Protein AF-J0KHL4-F1 (afdb_monomer)

Structure (mmCIF, N/CA/C/O backbone):
data_AF-J0KHL4-F1
#
_entry.id   AF-J0KHL4-F1
#
loop_
_atom_site.group_PDB
_atom_site.id
_atom_site.type_symbol
_atom_site.label_atom_id
_atom_site.label_alt_id
_atom_site.label_comp_id
_atom_site.label_asym_id
_atom_site.label_entity_id
_atom_site.label_seq_id
_atom_site.pdbx_PDB_ins_code
_atom_site.Cartn_x
_atom_site.Cartn_y
_atom_site.Cartn_z
_atom_site.occupancy
_atom_site.B_iso_or_equiv
_atom_site.auth_seq_id
_atom_site.auth_comp_id
_atom_site.auth_asym_id
_atom_site.auth_atom_id
_atom_site.pdbx_PDB_model_num
ATOM 1 N N . MET A 1 1 ? -21.001 17.845 -19.769 1.00 37.31 1 MET A N 1
ATOM 2 C CA . MET A 1 1 ? -20.975 16.585 -19.004 1.00 37.31 1 MET A CA 1
ATOM 3 C C . MET A 1 1 ? -19.943 16.790 -17.923 1.00 37.31 1 MET A C 1
ATOM 5 O O . MET A 1 1 ? -18.758 16.617 -18.182 1.00 37.31 1 MET A O 1
ATOM 9 N N . ASP A 1 2 ? -20.399 17.293 -16.780 1.00 36.81 2 ASP A N 1
ATOM 10 C CA . ASP A 1 2 ? -19.575 17.460 -15.590 1.00 36.81 2 ASP A CA 1
ATOM 11 C C . ASP A 1 2 ? -19.135 16.073 -15.139 1.00 36.81 2 ASP A C 1
ATOM 13 O O . ASP A 1 2 ? -19.943 15.243 -14.730 1.00 36.81 2 ASP A O 1
ATOM 17 N N . SER A 1 3 ? -17.853 15.782 -15.333 1.00 38.84 3 SER A N 1
ATOM 18 C CA . SER A 1 3 ? -17.235 14.614 -14.727 1.00 38.84 3 SER A CA 1
ATOM 19 C C . SER A 1 3 ? -16.960 15.014 -13.290 1.00 38.84 3 SER A C 1
ATOM 21 O O . SER A 1 3 ? -15.878 15.524 -13.005 1.00 38.84 3 SER A O 1
ATOM 23 N N . GLU A 1 4 ? -17.958 14.872 -12.417 1.00 40.78 4 GLU A N 1
ATOM 24 C CA . GLU A 1 4 ? -17.749 14.902 -10.973 1.00 40.78 4 GLU A CA 1
ATOM 25 C C . GLU A 1 4 ? -16.687 13.843 -10.673 1.00 40.78 4 GLU A C 1
ATOM 27 O O . GLU A 1 4 ? -16.954 12.641 -10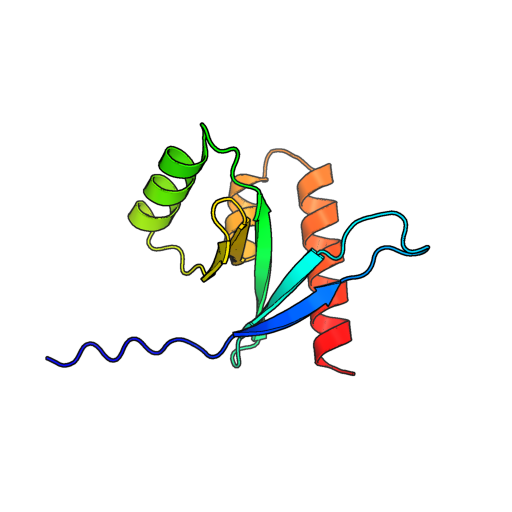.633 1.00 40.78 4 GLU A O 1
ATOM 32 N N . HIS A 1 5 ? -15.437 14.290 -10.570 1.00 40.62 5 HIS A N 1
ATOM 33 C CA . HIS A 1 5 ? -14.384 13.513 -9.956 1.00 40.62 5 HIS A CA 1
ATOM 34 C C . HIS A 1 5 ? -14.832 13.450 -8.506 1.00 40.62 5 HIS A C 1
ATOM 36 O O . HIS A 1 5 ? -14.625 14.393 -7.748 1.00 40.62 5 HIS A O 1
ATOM 42 N N . SER A 1 6 ? -15.571 12.397 -8.159 1.00 42.59 6 SER A N 1
ATOM 43 C CA . SER A 1 6 ? -15.766 12.016 -6.772 1.00 42.59 6 SER A CA 1
ATOM 44 C C . SER A 1 6 ? -14.372 11.652 -6.279 1.00 42.59 6 SER A C 1
ATOM 46 O O . SER A 1 6 ? -13.938 10.507 -6.375 1.00 42.59 6 SER A O 1
ATOM 48 N N . GLU A 1 7 ? -13.614 12.675 -5.889 1.00 56.47 7 GLU A N 1
ATOM 49 C CA . GLU A 1 7 ? -12.430 12.535 -5.066 1.00 56.47 7 GLU A CA 1
ATOM 50 C C . GLU A 1 7 ? -12.966 11.921 -3.782 1.00 56.47 7 GLU A C 1
ATOM 52 O O . GLU A 1 7 ? -13.578 12.583 -2.951 1.00 56.47 7 GLU A O 1
ATOM 57 N N . GLU A 1 8 ? -12.918 10.595 -3.722 1.00 61.75 8 GLU A N 1
ATOM 58 C CA . GLU A 1 8 ? -13.310 9.860 -2.537 1.00 61.75 8 GLU A CA 1
ATOM 59 C C . GLU A 1 8 ? -12.415 10.382 -1.409 1.00 61.75 8 GLU A C 1
ATOM 61 O O . GLU A 1 8 ? -11.192 10.230 -1.481 1.00 61.75 8 GLU A O 1
ATOM 66 N N . ASP A 1 9 ? -13.008 11.059 -0.421 1.00 77.56 9 ASP A N 1
ATOM 67 C CA . ASP A 1 9 ? -12.257 11.667 0.674 1.00 77.56 9 ASP A CA 1
ATOM 68 C C . ASP A 1 9 ? -11.412 10.587 1.355 1.00 77.56 9 ASP A C 1
ATOM 70 O O . ASP A 1 9 ? -11.922 9.649 1.983 1.00 77.56 9 ASP A O 1
ATOM 74 N N . LEU A 1 10 ? -10.095 10.697 1.181 1.00 86.19 10 LEU A N 1
ATOM 75 C CA . LEU A 1 10 ? -9.138 9.765 1.745 1.00 86.19 10 LEU A CA 1
ATOM 76 C C . LEU A 1 10 ? -8.717 10.275 3.119 1.00 86.19 10 LEU A C 1
ATOM 78 O O . LEU A 1 10 ? -8.014 11.279 3.238 1.00 86.19 10 LEU A O 1
ATOM 82 N N . HIS A 1 11 ? -9.109 9.559 4.170 1.00 88.44 11 HIS A N 1
ATOM 83 C CA . HIS A 1 11 ? -8.638 9.859 5.512 1.00 88.44 11 HIS A CA 1
ATOM 84 C C . HIS A 1 11 ? -7.195 9.373 5.666 1.00 88.44 11 HIS A C 1
ATOM 86 O O . HIS A 1 11 ? -6.939 8.166 5.683 1.00 88.44 11 HIS A O 1
ATOM 92 N N . LEU A 1 12 ? -6.251 10.315 5.738 1.00 88.81 12 LEU A N 1
ATOM 93 C CA . LEU A 1 12 ? -4.827 10.023 5.874 1.00 88.81 12 LEU A CA 1
ATOM 94 C C . LEU A 1 12 ? -4.461 9.684 7.319 1.00 88.81 12 LEU A C 1
ATOM 96 O O . LEU A 1 12 ? -4.825 1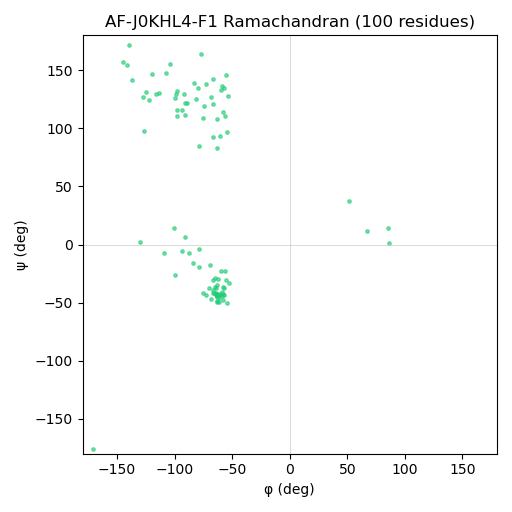0.394 8.253 1.00 88.81 12 LEU A O 1
ATOM 100 N N . ILE A 1 13 ? -3.680 8.619 7.477 1.00 88.75 13 ILE A N 1
ATOM 101 C CA . ILE A 1 13 ? -3.201 8.101 8.756 1.00 88.75 13 ILE A CA 1
ATOM 102 C C . ILE A 1 13 ? -1.676 8.029 8.706 1.00 88.75 13 ILE A C 1
ATOM 104 O O . ILE A 1 13 ? -1.099 7.482 7.763 1.00 88.75 13 ILE A O 1
ATOM 108 N N . GLU A 1 14 ? -1.016 8.546 9.740 1.00 87.56 14 GLU A N 1
ATOM 109 C CA . GLU A 1 14 ? 0.421 8.366 9.937 1.00 87.56 14 GLU A CA 1
ATOM 110 C C . GLU A 1 14 ? 0.692 7.123 10.791 1.00 87.56 14 GLU A C 1
ATOM 112 O O . GLU A 1 14 ? 0.230 6.989 11.923 1.00 87.56 14 GLU A O 1
ATOM 117 N N . LEU A 1 15 ? 1.454 6.190 10.229 1.00 82.38 15 LEU A N 1
ATOM 118 C CA . LEU A 1 15 ? 1.886 4.957 10.866 1.00 82.38 15 LEU A CA 1
ATOM 119 C C . LEU A 1 15 ? 3.300 5.150 11.414 1.00 82.38 15 LEU A C 1
ATOM 121 O O . LEU A 1 15 ? 4.264 5.315 10.660 1.00 82.38 15 LEU A O 1
ATOM 125 N N . GLN A 1 16 ? 3.428 5.079 12.735 1.00 81.88 16 GLN A N 1
ATOM 126 C CA . GLN A 1 16 ? 4.715 5.138 13.420 1.00 81.88 16 GLN A CA 1
ATOM 127 C C . GLN A 1 16 ? 5.270 3.722 13.618 1.00 81.88 16 GLN A C 1
ATOM 129 O O . GLN A 1 16 ? 4.591 2.848 14.164 1.00 81.88 16 GLN A O 1
ATOM 134 N N . ALA A 1 17 ? 6.527 3.489 13.237 1.00 71.50 17 ALA A N 1
ATOM 135 C CA . ALA A 1 17 ? 7.200 2.251 13.612 1.00 71.50 17 ALA A CA 1
ATOM 136 C C . ALA A 1 17 ? 7.428 2.204 15.140 1.00 71.50 17 ALA A C 1
ATOM 138 O O . ALA A 1 17 ? 7.776 3.232 15.739 1.00 71.50 17 ALA A O 1
ATOM 139 N N . PRO A 1 18 ? 7.293 1.028 15.782 1.00 67.75 18 PRO A N 1
ATOM 140 C CA . PRO A 1 18 ? 7.610 0.868 17.196 1.00 67.75 18 PRO A CA 1
ATOM 141 C C . PRO A 1 18 ? 9.035 1.345 17.496 1.00 67.75 18 PRO A C 1
ATOM 143 O O . PRO A 1 18 ? 9.989 0.937 16.836 1.00 67.75 18 PRO A O 1
ATOM 146 N N . GLY A 1 19 ? 9.178 2.231 18.482 1.00 72.19 19 GLY A N 1
ATOM 147 C CA . GLY A 1 19 ? 10.472 2.796 18.876 1.00 72.19 19 GLY A CA 1
ATOM 148 C C . GLY A 1 19 ? 10.926 4.030 18.087 1.00 72.19 19 GLY A C 1
ATOM 149 O O . GLY A 1 19 ? 12.000 4.543 18.377 1.00 72.19 19 GLY A O 1
ATOM 150 N N . GLY A 1 20 ? 10.140 4.531 17.123 1.00 67.50 20 GLY A N 1
ATOM 151 C CA . GLY A 1 20 ? 10.369 5.839 16.482 1.00 67.50 20 GLY A CA 1
ATOM 152 C C . GLY A 1 20 ? 11.635 5.954 15.621 1.00 67.50 20 GLY A C 1
ATOM 153 O O . GLY A 1 20 ? 12.012 7.055 15.238 1.00 67.50 20 GLY A O 1
ATOM 154 N N . LEU A 1 21 ? 12.297 4.833 15.319 1.00 65.50 21 LEU A N 1
ATOM 155 C CA . LEU A 1 21 ? 13.557 4.800 14.565 1.00 65.50 21 LEU A CA 1
ATOM 156 C C . LEU A 1 21 ? 13.372 4.957 13.049 1.00 65.50 21 LEU A C 1
ATOM 158 O O . LEU A 1 21 ? 14.331 5.280 12.351 1.00 65.50 21 LEU A O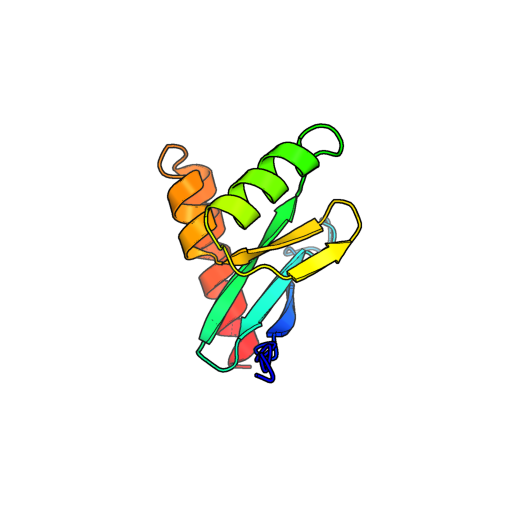 1
ATOM 162 N N . ALA A 1 22 ? 12.165 4.718 12.535 1.00 69.94 22 ALA A N 1
ATOM 163 C CA . ALA A 1 22 ? 11.845 4.886 11.123 1.00 69.94 22 ALA A CA 1
ATOM 164 C C . ALA A 1 22 ? 10.965 6.129 10.911 1.00 69.94 22 ALA A C 1
ATOM 166 O O . ALA A 1 22 ? 10.146 6.438 11.783 1.00 69.94 22 ALA A O 1
ATOM 167 N N . PRO A 1 23 ? 11.096 6.820 9.762 1.00 72.00 23 PRO A N 1
ATOM 168 C CA . PRO A 1 23 ? 10.195 7.906 9.400 1.00 72.00 23 PRO A CA 1
ATOM 169 C C . PRO A 1 23 ? 8.731 7.441 9.410 1.00 72.00 23 PRO A C 1
ATOM 171 O O . PRO A 1 23 ? 8.468 6.291 9.035 1.00 72.00 23 PRO A O 1
ATOM 174 N N . PRO A 1 24 ? 7.782 8.312 9.793 1.00 76.19 24 PRO A N 1
ATOM 175 C CA . PRO A 1 24 ? 6.367 7.983 9.732 1.00 76.19 24 PRO A CA 1
ATOM 176 C C . PRO A 1 24 ? 5.961 7.637 8.295 1.00 76.19 24 PRO A C 1
ATOM 178 O O . PRO A 1 24 ? 6.368 8.282 7.322 1.00 76.19 24 PRO A O 1
ATOM 181 N N . LEU A 1 25 ? 5.171 6.577 8.164 1.00 82.62 25 LEU A N 1
ATOM 182 C CA . LEU A 1 25 ? 4.622 6.117 6.895 1.00 82.62 25 LEU A CA 1
ATOM 183 C C . LEU A 1 25 ? 3.184 6.603 6.778 1.00 82.62 25 LEU A C 1
ATOM 185 O O . LEU A 1 25 ? 2.366 6.324 7.642 1.00 82.62 25 LEU A O 1
ATOM 189 N N . GLN A 1 26 ? 2.862 7.295 5.694 1.00 88.69 26 GLN A N 1
ATOM 190 C CA . GLN A 1 26 ? 1.490 7.707 5.422 1.00 88.69 26 GLN A CA 1
ATOM 191 C C . GLN A 1 26 ? 0.718 6.563 4.757 1.00 88.69 26 GLN A C 1
ATOM 193 O O . GLN A 1 26 ? 1.242 5.860 3.891 1.00 88.69 26 GLN A O 1
ATOM 198 N N . ALA A 1 27 ? -0.527 6.381 5.167 1.00 91.38 27 ALA A N 1
ATOM 199 C CA . ALA A 1 27 ? -1.502 5.485 4.562 1.00 91.38 27 ALA A CA 1
ATOM 200 C C . ALA A 1 27 ? -2.868 6.181 4.537 1.00 91.38 27 ALA A C 1
ATOM 202 O O . ALA A 1 27 ? -3.024 7.251 5.119 1.00 91.38 27 ALA A O 1
ATOM 203 N N . GLY A 1 28 ? -3.853 5.594 3.864 1.00 90.69 28 GLY A N 1
ATOM 204 C CA . GLY A 1 28 ? -5.189 6.169 3.788 1.00 90.69 28 GLY A CA 1
ATOM 205 C C . GLY A 1 28 ? -6.298 5.132 3.851 1.00 90.69 28 GLY A C 1
ATOM 206 O O . GLY A 1 28 ? -6.101 3.974 3.475 1.00 90.69 28 GLY A O 1
ATOM 207 N N . VAL A 1 29 ? -7.471 5.566 4.305 1.00 91.44 29 VAL A N 1
ATOM 208 C CA . VAL A 1 29 ? -8.721 4.802 4.225 1.00 91.44 29 VAL A CA 1
ATOM 209 C C . VAL A 1 29 ? -9.782 5.672 3.574 1.00 91.44 29 VAL A C 1
ATOM 211 O O . VAL A 1 29 ? -9.986 6.806 4.001 1.00 91.44 29 VAL A O 1
ATOM 214 N N . SER A 1 30 ? -10.431 5.172 2.526 1.00 90.00 30 SER A N 1
ATOM 215 C CA . SER A 1 30 ? -11.560 5.881 1.917 1.00 90.00 30 SER A CA 1
ATOM 216 C C . SER A 1 30 ? -12.826 5.717 2.758 1.00 90.00 30 SER A C 1
ATOM 218 O O . SER A 1 30 ? -12.938 4.790 3.564 1.00 90.00 30 SER A O 1
ATOM 220 N N . ALA A 1 31 ? -13.830 6.562 2.518 1.00 85.94 31 ALA A N 1
ATOM 221 C CA . ALA A 1 31 ? -15.148 6.424 3.144 1.00 85.94 31 ALA A CA 1
ATOM 222 C C . ALA A 1 31 ? -15.793 5.038 2.912 1.00 85.94 31 ALA A C 1
ATOM 224 O O . ALA A 1 31 ? -16.515 4.536 3.772 1.00 85.94 31 ALA A O 1
ATOM 225 N N . SER A 1 32 ? -15.499 4.388 1.781 1.00 84.56 32 SER A N 1
ATOM 226 C CA . SER A 1 32 ? -15.957 3.028 1.460 1.00 84.56 32 SER A CA 1
ATOM 227 C C . SER A 1 32 ? -15.161 1.912 2.158 1.00 84.56 32 SER A C 1
ATOM 229 O O . SER A 1 32 ? -15.515 0.737 2.050 1.00 84.56 32 SER A O 1
ATOM 231 N N . GLY A 1 33 ? -14.105 2.250 2.905 1.00 85.94 33 GLY A N 1
ATOM 232 C CA . GLY A 1 33 ? -13.274 1.303 3.650 1.00 85.94 33 GLY A CA 1
ATOM 233 C C . GLY A 1 33 ? -12.149 0.661 2.831 1.00 85.94 33 GLY A C 1
ATOM 234 O O . GLY A 1 33 ? -11.561 -0.337 3.279 1.00 85.94 33 GLY A O 1
ATOM 235 N N . LEU A 1 34 ? -11.833 1.206 1.651 1.00 90.44 34 LEU A N 1
ATOM 236 C CA . LEU A 1 34 ? -10.663 0.798 0.873 1.00 90.44 34 LEU A CA 1
ATOM 237 C C . LEU A 1 34 ? -9.393 1.311 1.544 1.00 90.44 34 LEU A C 1
ATOM 239 O O . LEU A 1 34 ? -9.336 2.449 2.004 1.00 90.44 34 LEU A O 1
ATOM 243 N N . VAL A 1 35 ? -8.366 0.463 1.589 1.00 93.00 35 VAL A N 1
ATOM 244 C CA . VAL A 1 35 ? -7.071 0.814 2.175 1.00 93.00 35 VAL A CA 1
ATOM 245 C C . VAL A 1 35 ? -6.103 1.197 1.070 1.00 93.00 35 VAL A C 1
ATOM 247 O O . VAL A 1 35 ? -5.900 0.447 0.113 1.00 93.00 35 VAL A O 1
ATOM 250 N N . TYR A 1 36 ? -5.466 2.343 1.257 1.00 93.62 36 TYR A N 1
ATOM 251 C CA . TYR A 1 36 ? -4.428 2.860 0.391 1.00 93.62 36 TYR A CA 1
ATOM 252 C C . TYR A 1 36 ? -3.098 2.877 1.140 1.00 93.62 36 TYR A C 1
ATOM 254 O O . TYR A 1 36 ? -3.008 3.358 2.271 1.00 93.62 36 TYR A O 1
ATOM 262 N N . LEU A 1 37 ? -2.054 2.341 0.514 1.00 92.00 37 LEU A N 1
ATOM 263 C CA . LEU A 1 37 ? -0.726 2.211 1.106 1.00 92.00 37 LEU A CA 1
ATOM 264 C C . LEU A 1 37 ? 0.306 2.980 0.288 1.00 92.00 37 LEU A C 1
ATOM 266 O O . LEU A 1 37 ? 0.224 3.053 -0.939 1.00 92.00 37 LEU A O 1
ATOM 270 N N . ARG A 1 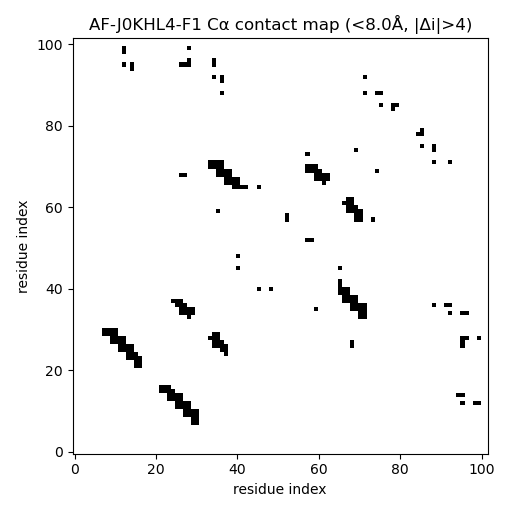38 ? 1.310 3.520 0.979 1.00 88.94 38 ARG A N 1
ATOM 271 C CA . ARG A 1 38 ? 2.422 4.228 0.348 1.00 88.94 38 ARG A CA 1
ATOM 272 C C . ARG A 1 38 ? 3.279 3.286 -0.491 1.00 88.94 38 ARG A C 1
ATOM 274 O O . ARG A 1 38 ? 3.877 2.345 0.022 1.00 88.94 38 ARG A O 1
ATOM 281 N N . GLY A 1 39 ? 3.378 3.607 -1.774 1.00 84.00 39 GLY A N 1
ATOM 282 C CA . GLY A 1 39 ? 4.436 3.166 -2.666 1.00 84.00 39 GLY A CA 1
ATOM 283 C C . GLY A 1 39 ? 5.498 4.255 -2.799 1.00 84.00 39 GLY A C 1
ATOM 284 O O . GLY A 1 39 ? 5.181 5.425 -3.033 1.00 84.00 39 GLY A O 1
ATOM 285 N N . ASP A 1 40 ? 6.763 3.863 -2.665 1.00 79.50 40 ASP A N 1
ATOM 286 C CA . ASP A 1 40 ? 7.891 4.725 -3.000 1.00 79.50 40 ASP A CA 1
ATOM 287 C C . ASP A 1 40 ? 8.258 4.530 -4.470 1.00 79.50 40 ASP A C 1
ATOM 289 O O . ASP A 1 40 ? 8.583 3.430 -4.926 1.00 79.50 40 ASP A O 1
ATOM 293 N N . LEU A 1 41 ? 8.214 5.624 -5.216 1.00 76.88 41 LEU A N 1
ATOM 294 C CA . LEU A 1 41 ? 8.590 5.671 -6.612 1.00 76.88 41 LEU A CA 1
ATOM 295 C C . LEU A 1 41 ? 10.020 6.187 -6.720 1.00 76.88 41 LEU A C 1
ATOM 297 O O . LEU A 1 41 ? 10.291 7.363 -6.488 1.00 76.88 41 LEU A O 1
ATOM 301 N N . HIS A 1 42 ? 10.953 5.318 -7.106 1.00 76.50 42 HIS A N 1
ATOM 302 C CA . HIS A 1 42 ? 12.312 5.763 -7.405 1.00 76.50 42 HIS A CA 1
ATOM 303 C C . HIS A 1 42 ? 12.268 6.848 -8.502 1.00 76.50 42 HIS A C 1
ATOM 305 O O . HIS A 1 42 ? 11.594 6.619 -9.504 1.00 76.50 42 HIS A O 1
ATOM 311 N N . PRO A 1 43 ? 12.994 7.979 -8.405 1.00 71.25 43 PRO A N 1
ATOM 312 C CA . PRO A 1 43 ? 12.895 9.081 -9.373 1.00 71.25 43 PRO A CA 1
ATOM 313 C C . PRO A 1 43 ? 13.073 8.674 -10.845 1.00 71.25 43 PRO A C 1
ATOM 315 O O . PRO A 1 43 ? 12.436 9.236 -11.726 1.00 71.25 43 PRO A O 1
ATOM 318 N N . LEU A 1 44 ? 13.915 7.670 -11.114 1.00 72.25 44 LEU A N 1
ATOM 319 C CA . LEU A 1 44 ? 14.131 7.130 -12.467 1.00 72.25 44 LEU A CA 1
ATOM 320 C C . LEU A 1 44 ? 13.095 6.073 -12.899 1.00 72.25 44 LEU A C 1
ATOM 322 O O . LEU A 1 44 ? 13.003 5.759 -14.079 1.00 72.25 44 LEU A O 1
ATOM 326 N N . GLY A 1 45 ? 12.334 5.504 -11.959 1.00 67.81 45 GLY A N 1
ATOM 327 C CA . GLY A 1 45 ? 11.288 4.500 -12.206 1.00 67.81 45 GLY A CA 1
ATOM 328 C C . GLY A 1 45 ? 9.859 5.019 -11.998 1.00 67.81 45 GLY A C 1
ATOM 329 O O . GLY A 1 45 ? 8.902 4.316 -12.322 1.00 67.81 45 GLY A O 1
ATOM 330 N N . SER A 1 46 ? 9.707 6.242 -11.482 1.00 73.00 46 SER A N 1
ATOM 331 C CA . SER A 1 46 ? 8.425 6.855 -11.133 1.00 73.00 46 SER A CA 1
ATOM 332 C C . SER A 1 46 ? 7.550 7.067 -12.358 1.00 73.00 46 SER A C 1
ATOM 334 O O . SER A 1 46 ? 6.374 6.722 -12.323 1.00 73.00 46 SER A O 1
ATOM 336 N N . ALA A 1 47 ? 8.129 7.523 -13.471 1.00 78.62 47 ALA A N 1
ATOM 337 C CA . ALA A 1 47 ? 7.409 7.690 -14.729 1.00 78.62 47 ALA A CA 1
ATOM 338 C C . ALA A 1 47 ? 6.779 6.370 -15.199 1.00 78.62 47 ALA A C 1
ATOM 340 O O . ALA A 1 47 ? 5.592 6.332 -15.503 1.00 78.62 47 ALA A O 1
ATOM 341 N N . THR A 1 48 ? 7.534 5.268 -15.195 1.00 80.12 48 THR A N 1
ATOM 342 C CA . THR A 1 48 ? 7.031 3.958 -15.637 1.00 80.12 48 THR A CA 1
ATOM 343 C C . THR A 1 48 ? 5.910 3.443 -14.739 1.00 80.12 48 THR A C 1
ATOM 345 O O . THR A 1 48 ? 4.898 2.960 -15.242 1.00 80.12 48 THR A O 1
ATOM 348 N N . ALA A 1 49 ? 6.063 3.563 -13.419 1.00 78.94 49 ALA A N 1
ATOM 349 C CA . ALA A 1 49 ? 5.040 3.136 -12.468 1.00 78.94 49 ALA A CA 1
ATOM 350 C C . ALA A 1 49 ? 3.759 3.980 -12.578 1.00 78.94 49 ALA A C 1
ATOM 352 O O . ALA A 1 49 ? 2.665 3.424 -12.584 1.00 78.94 49 ALA A O 1
ATOM 353 N N . LEU A 1 50 ? 3.887 5.302 -12.741 1.00 83.12 50 LEU A N 1
ATOM 354 C CA . LEU A 1 50 ? 2.751 6.206 -12.939 1.00 83.12 50 LEU A CA 1
ATOM 355 C C . LEU A 1 50 ? 2.051 5.956 -14.277 1.00 83.12 50 LEU A C 1
ATOM 357 O O . LEU A 1 50 ? 0.828 5.911 -14.324 1.00 83.12 50 LEU A O 1
ATOM 361 N N . ILE A 1 51 ? 2.807 5.726 -15.355 1.00 85.88 51 ILE A N 1
ATOM 362 C CA . ILE A 1 51 ? 2.245 5.355 -16.661 1.00 85.88 51 ILE A CA 1
ATOM 363 C C . ILE A 1 51 ? 1.489 4.031 -16.553 1.00 85.88 51 ILE A C 1
ATOM 365 O O . ILE A 1 51 ? 0.392 3.911 -17.096 1.00 85.88 51 ILE A O 1
ATOM 369 N N . LYS A 1 52 ? 2.048 3.040 -15.848 1.00 86.94 52 LYS A N 1
ATOM 370 C CA . LYS A 1 52 ? 1.373 1.760 -15.616 1.00 86.94 52 LYS A CA 1
ATOM 371 C C . LYS A 1 52 ? 0.070 1.958 -14.841 1.00 86.94 52 LYS A C 1
ATOM 373 O O . LYS A 1 52 ? -0.964 1.481 -15.297 1.00 86.94 52 LYS A O 1
ATOM 378 N N . ALA A 1 53 ? 0.113 2.698 -13.734 1.00 86.50 53 ALA A N 1
ATOM 379 C CA . ALA A 1 53 ? -1.060 3.002 -12.920 1.00 86.50 53 ALA A CA 1
ATOM 380 C C . ALA A 1 53 ? -2.141 3.740 -13.725 1.00 86.50 53 ALA A C 1
ATOM 382 O O . ALA A 1 53 ? -3.304 3.352 -13.687 1.00 86.50 53 ALA A O 1
ATOM 383 N N . ALA A 1 54 ? -1.752 4.738 -14.524 1.00 86.56 54 ALA A N 1
ATOM 384 C CA . ALA A 1 54 ? -2.662 5.468 -15.402 1.00 86.56 54 ALA A CA 1
ATOM 385 C C . ALA A 1 54 ? -3.284 4.560 -16.473 1.00 86.56 54 ALA A C 1
ATOM 387 O O . ALA A 1 54 ? -4.490 4.607 -16.700 1.00 86.56 54 ALA A O 1
ATOM 388 N N . ARG A 1 55 ? -2.479 3.696 -17.105 1.00 90.81 55 ARG A N 1
ATOM 389 C CA . ARG A 1 55 ? -2.943 2.730 -18.113 1.00 90.81 55 ARG A CA 1
ATOM 390 C C . ARG A 1 55 ? -3.924 1.711 -17.534 1.00 90.81 55 ARG A C 1
ATOM 392 O O . ARG A 1 55 ? -4.823 1.265 -18.234 1.00 90.81 55 ARG A O 1
ATOM 399 N N . GLU A 1 56 ? -3.725 1.317 -16.284 1.00 90.75 56 GLU A N 1
ATOM 400 C CA . GLU A 1 56 ? -4.570 0.348 -15.580 1.00 90.75 56 GLU A CA 1
ATOM 401 C C . GLU A 1 56 ? -5.719 1.013 -14.813 1.00 90.75 56 GLU A C 1
ATOM 403 O O . GLU A 1 56 ? -6.458 0.328 -14.112 1.00 90.75 56 GLU A O 1
ATOM 408 N N . HIS A 1 57 ? -5.892 2.332 -14.970 1.00 89.81 57 HIS A N 1
ATOM 409 C CA . HIS A 1 57 ? -6.918 3.125 -14.292 1.00 89.81 57 HIS A CA 1
ATOM 410 C C . HIS A 1 57 ? -6.923 2.923 -12.770 1.00 89.81 57 HIS A C 1
ATOM 412 O O . HIS A 1 57 ? -7.974 2.891 -12.133 1.00 89.81 57 HIS A O 1
ATOM 418 N N . VAL A 1 58 ? -5.735 2.776 -12.184 1.00 88.44 58 VAL A N 1
ATOM 419 C CA . VAL A 1 58 ? -5.566 2.585 -10.744 1.00 88.44 58 VAL A CA 1
ATOM 420 C C . VAL A 1 58 ? -5.809 3.925 -10.049 1.00 88.44 58 VAL A C 1
ATOM 422 O O . VAL A 1 58 ? -5.059 4.868 -10.309 1.00 88.44 58 VAL A O 1
ATOM 425 N N . PRO A 1 59 ? -6.808 4.039 -9.158 1.00 84.62 59 PRO A N 1
ATOM 426 C CA . PRO A 1 59 ? -7.005 5.259 -8.386 1.00 84.62 59 PRO A CA 1
ATOM 427 C C . PRO A 1 59 ? -5.847 5.415 -7.397 1.00 84.62 59 PRO A C 1
ATOM 429 O O . PRO A 1 59 ? -5.552 4.489 -6.649 1.00 84.62 59 PRO A O 1
ATOM 432 N N . TYR A 1 60 ? -5.165 6.559 -7.391 1.00 85.31 60 TYR A N 1
ATOM 433 C CA . TYR A 1 60 ? -4.075 6.832 -6.452 1.00 85.31 60 TYR A CA 1
ATOM 434 C C . TYR A 1 60 ? -4.045 8.303 -6.038 1.00 85.31 60 TYR A C 1
ATOM 436 O O . TYR A 1 60 ? -4.504 9.173 -6.775 1.00 85.31 60 TYR A O 1
ATOM 444 N N . ALA A 1 61 ? -3.443 8.582 -4.880 1.00 84.75 61 ALA A N 1
ATOM 445 C CA . ALA A 1 61 ? -3.238 9.940 -4.380 1.00 84.75 61 ALA A CA 1
ATOM 446 C C . ALA A 1 61 ? -1.741 10.266 -4.290 1.00 84.75 61 ALA A C 1
ATOM 448 O O . ALA A 1 61 ? -0.959 9.497 -3.726 1.00 84.75 61 ALA A O 1
ATOM 449 N N . ALA A 1 62 ? -1.324 11.405 -4.843 1.00 83.38 62 ALA A N 1
ATOM 450 C CA . ALA A 1 62 ? 0.056 11.867 -4.733 1.00 83.38 62 ALA A CA 1
ATOM 451 C C . ALA A 1 62 ? 0.282 12.557 -3.378 1.00 83.38 62 ALA A C 1
ATOM 453 O O . ALA A 1 62 ? -0.417 13.509 -3.045 1.00 83.38 62 ALA A O 1
ATOM 454 N N . LEU A 1 63 ? 1.281 12.098 -2.621 1.00 81.38 63 LEU A N 1
ATOM 455 C CA . LEU A 1 63 ? 1.713 12.721 -1.361 1.00 81.38 63 LEU A CA 1
ATOM 456 C C . LEU A 1 63 ? 2.959 13.596 -1.553 1.00 81.38 63 LEU A C 1
ATOM 458 O O . LEU A 1 63 ? 3.195 14.537 -0.802 1.00 81.38 63 LEU A O 1
ATOM 462 N N . GLY A 1 64 ? 3.768 13.290 -2.568 1.00 79.44 64 GLY A N 1
ATOM 463 C CA . GLY A 1 64 ? 4.959 14.050 -2.925 1.00 79.44 64 GLY A CA 1
ATOM 464 C C . GLY A 1 64 ? 5.551 13.595 -4.256 1.00 79.44 64 GLY A C 1
ATOM 465 O O . GLY A 1 64 ? 5.018 12.706 -4.915 1.00 79.44 64 GLY A O 1
ATOM 466 N N . ALA A 1 65 ? 6.696 14.171 -4.639 1.00 74.94 65 ALA A N 1
ATOM 467 C CA . ALA A 1 65 ? 7.338 13.904 -5.934 1.00 74.94 65 ALA A CA 1
ATOM 468 C C . ALA A 1 65 ? 7.715 12.424 -6.162 1.00 74.94 65 ALA A C 1
ATOM 470 O O . ALA A 1 65 ? 7.865 11.991 -7.302 1.00 74.94 65 ALA A O 1
ATOM 471 N N . VAL A 1 66 ? 7.879 11.657 -5.080 1.00 81.19 66 VAL A N 1
ATOM 472 C CA . VAL A 1 66 ? 8.267 10.236 -5.102 1.00 81.19 66 VAL A CA 1
ATOM 473 C C . VAL A 1 66 ? 7.359 9.351 -4.247 1.00 81.19 66 VAL A C 1
ATOM 475 O O . VAL A 1 66 ? 7.604 8.153 -4.144 1.00 81.19 66 VAL A O 1
ATOM 478 N N . ASN A 1 67 ? 6.321 9.907 -3.619 1.00 83.12 67 ASN A N 1
ATOM 479 C CA . ASN A 1 67 ? 5.461 9.166 -2.697 1.00 83.12 67 ASN A CA 1
ATOM 480 C C . ASN A 1 67 ? 4.016 9.229 -3.171 1.00 83.12 67 ASN A C 1
ATOM 482 O O . ASN A 1 67 ? 3.459 10.312 -3.360 1.00 83.12 67 ASN A O 1
ATOM 486 N N . VAL A 1 68 ? 3.419 8.055 -3.346 1.00 87.81 68 VAL A N 1
ATOM 487 C CA . VAL A 1 68 ? 2.059 7.894 -3.858 1.00 87.81 68 VAL A CA 1
ATOM 488 C C . VAL A 1 68 ? 1.339 6.842 -3.025 1.00 87.81 68 VAL A C 1
ATOM 490 O O . VAL A 1 68 ? 1.942 5.844 -2.638 1.00 87.81 68 VAL A O 1
ATOM 493 N N . LEU A 1 69 ? 0.058 7.054 -2.745 1.00 91.31 69 LEU A N 1
ATOM 494 C CA . LEU A 1 69 ? -0.810 6.061 -2.125 1.00 91.31 69 LEU A CA 1
ATOM 495 C C . LEU A 1 69 ? -1.544 5.271 -3.205 1.00 91.31 69 LEU A C 1
ATOM 497 O O . LEU A 1 69 ? -2.364 5.838 -3.922 1.00 91.31 69 LEU A O 1
ATOM 501 N N . PHE A 1 70 ? -1.268 3.972 -3.293 1.00 92.00 70 PHE A N 1
ATOM 502 C CA . PHE A 1 70 ? -1.957 3.049 -4.197 1.00 92.00 70 PHE A CA 1
ATOM 503 C C . PHE A 1 70 ? -2.949 2.172 -3.425 1.00 92.00 70 PHE A C 1
ATOM 505 O O . PHE A 1 70 ? -2.722 1.910 -2.238 1.00 92.00 70 PHE A O 1
ATOM 512 N N . PRO A 1 71 ? -4.004 1.648 -4.074 1.00 93.06 71 PRO A N 1
ATOM 513 C CA . PRO A 1 71 ? -4.902 0.688 -3.452 1.00 93.06 71 PRO A CA 1
ATOM 514 C C . PRO A 1 71 ? -4.107 -0.551 -3.038 1.00 93.06 71 PRO A C 1
ATOM 516 O O . PRO A 1 71 ? -3.323 -1.091 -3.829 1.00 93.06 71 PRO A O 1
ATOM 519 N N . ALA A 1 72 ? -4.307 -1.017 -1.805 1.00 93.81 72 ALA A N 1
ATOM 520 C CA . ALA A 1 72 ? -3.565 -2.150 -1.255 1.00 93.81 72 ALA A CA 1
ATOM 521 C C . ALA A 1 72 ? -3.708 -3.415 -2.121 1.00 93.81 72 ALA A C 1
ATOM 523 O O . ALA A 1 72 ? -2.734 -4.139 -2.328 1.00 93.81 72 ALA A O 1
ATOM 524 N N . ASP A 1 73 ? -4.897 -3.644 -2.683 1.00 93.06 73 ASP A N 1
ATOM 525 C CA . ASP A 1 73 ? -5.180 -4.791 -3.549 1.00 93.06 73 ASP A CA 1
ATOM 526 C C . ASP A 1 73 ? -4.367 -4.762 -4.850 1.00 93.06 73 ASP A C 1
ATOM 528 O O . ASP A 1 73 ? -3.874 -5.803 -5.288 1.00 93.06 73 ASP A O 1
ATOM 532 N N . TRP A 1 74 ? -4.158 -3.577 -5.434 1.00 92.81 74 TRP A N 1
ATOM 533 C CA . TRP A 1 74 ? -3.325 -3.433 -6.628 1.00 92.81 74 TRP A CA 1
ATOM 534 C C . TRP A 1 74 ? -1.852 -3.701 -6.306 1.00 92.81 74 TRP A C 1
ATOM 536 O O . TRP A 1 74 ? -1.216 -4.518 -6.972 1.00 92.81 74 TRP A O 1
ATOM 546 N N . LEU A 1 75 ? -1.327 -3.116 -5.219 1.00 91.44 75 LEU A N 1
ATOM 547 C CA . LEU A 1 75 ? 0.042 -3.396 -4.759 1.00 91.44 75 LEU A CA 1
ATOM 548 C C . LEU A 1 75 ? 0.257 -4.885 -4.466 1.00 91.44 75 LEU A C 1
ATOM 550 O O . LEU A 1 75 ? 1.328 -5.426 -4.744 1.00 91.44 75 LEU A O 1
ATOM 554 N N . ARG A 1 76 ? -0.764 -5.565 -3.933 1.00 93.38 76 ARG A N 1
ATOM 555 C CA . ARG A 1 76 ? -0.736 -7.012 -3.707 1.00 93.38 76 ARG A CA 1
ATOM 556 C C . ARG A 1 76 ? -0.602 -7.778 -5.022 1.00 93.38 76 ARG A C 1
ATOM 558 O O . ARG A 1 76 ? 0.221 -8.686 -5.093 1.00 93.38 76 ARG A O 1
ATOM 565 N N . GLY A 1 77 ? -1.366 -7.392 -6.046 1.00 92.44 77 GLY A N 1
ATOM 566 C CA . GLY A 1 77 ? -1.272 -7.943 -7.402 1.00 92.44 77 GLY A CA 1
ATOM 567 C C . GLY A 1 77 ? 0.131 -7.803 -8.001 1.00 92.44 77 GLY A C 1
ATOM 568 O O . GLY A 1 77 ? 0.687 -8.767 -8.526 1.00 92.44 77 GLY A O 1
ATOM 569 N N . GLU A 1 78 ? 0.748 -6.634 -7.830 1.00 89.94 78 GLU A N 1
ATOM 570 C CA . GLU A 1 78 ? 2.119 -6.369 -8.282 1.00 89.94 78 GLU A CA 1
ATOM 571 C C . GLU A 1 78 ? 3.170 -7.191 -7.527 1.00 89.94 78 GLU A C 1
ATOM 573 O O . GLU A 1 78 ? 4.196 -7.569 -8.090 1.00 89.94 78 GLU A O 1
ATOM 578 N N . CYS A 1 79 ? 2.904 -7.507 -6.259 1.00 92.81 79 CYS A N 1
ATOM 579 C CA . CYS A 1 79 ? 3.831 -8.202 -5.369 1.00 92.81 79 CYS A CA 1
ATOM 580 C C . CYS A 1 79 ? 3.539 -9.702 -5.214 1.00 92.81 79 CYS A C 1
ATOM 582 O O . CYS A 1 79 ? 4.102 -10.326 -4.318 1.00 92.81 79 CYS A O 1
ATOM 584 N N . LEU A 1 80 ? 2.705 -10.318 -6.065 1.00 94.12 80 LEU A N 1
ATOM 585 C CA . LEU A 1 80 ? 2.345 -11.746 -5.947 1.00 94.12 80 LEU A CA 1
ATOM 586 C C . LEU A 1 80 ? 3.552 -12.700 -5.939 1.00 94.12 80 LEU A C 1
ATOM 588 O O . LEU A 1 80 ? 3.457 -13.822 -5.447 1.00 94.12 80 LEU A O 1
ATOM 592 N N . HIS A 1 81 ? 4.683 -12.255 -6.481 1.00 94.56 81 HIS A N 1
ATOM 593 C CA . HIS A 1 81 ? 5.932 -13.003 -6.559 1.00 94.56 81 HIS A CA 1
ATOM 594 C C . HIS A 1 81 ? 6.833 -12.856 -5.315 1.00 94.56 81 HIS A C 1
ATOM 596 O O . HIS A 1 81 ? 7.847 -13.543 -5.226 1.00 94.56 81 HIS A O 1
ATOM 602 N N . ASP A 1 82 ? 6.494 -11.980 -4.364 1.00 95.31 82 ASP A N 1
ATOM 603 C CA . ASP A 1 82 ? 7.322 -11.639 -3.202 1.00 95.31 82 ASP A CA 1
ATOM 604 C C . ASP A 1 82 ? 6.524 -11.820 -1.899 1.00 95.31 82 ASP A C 1
ATOM 606 O O . ASP A 1 82 ? 5.755 -10.957 -1.466 1.00 95.31 82 ASP A O 1
ATOM 610 N N . ALA A 1 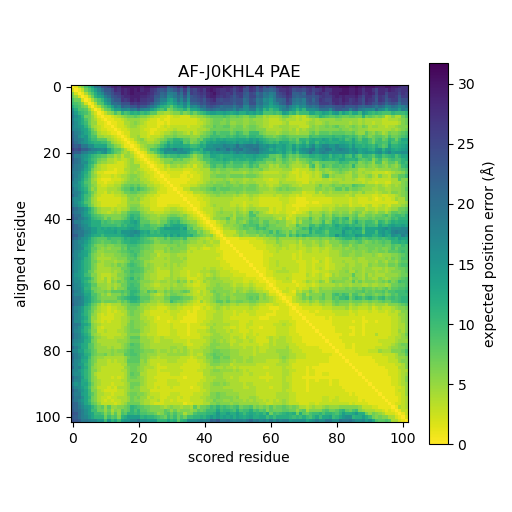83 ? 6.714 -12.974 -1.255 1.00 94.44 83 ALA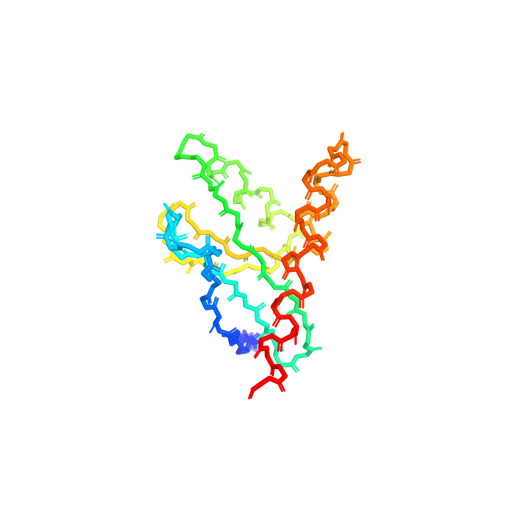 A N 1
ATOM 611 C CA . ALA A 1 83 ? 5.981 -13.352 -0.048 1.00 94.44 83 ALA A CA 1
A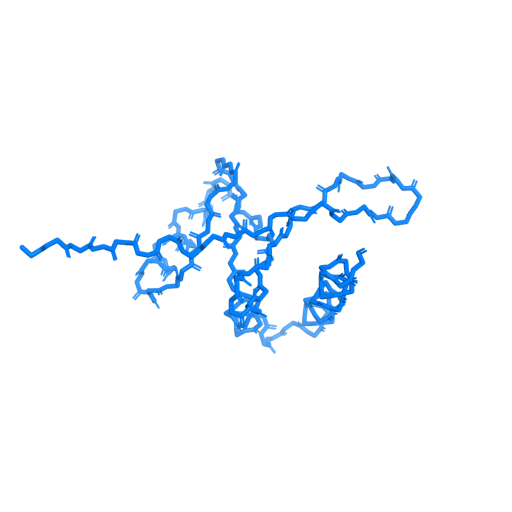TOM 612 C C . ALA A 1 83 ? 6.220 -12.406 1.143 1.00 94.44 83 ALA A C 1
ATOM 614 O O . ALA A 1 83 ? 5.331 -12.241 1.986 1.00 94.44 83 ALA A O 1
ATOM 615 N N . ASP A 1 84 ? 7.392 -11.775 1.225 1.00 93.75 84 ASP A N 1
ATOM 616 C CA . ASP A 1 84 ? 7.704 -10.849 2.310 1.00 93.75 84 ASP A CA 1
ATOM 617 C C . ASP A 1 84 ? 6.975 -9.520 2.107 1.00 93.75 84 ASP A C 1
ATOM 619 O O . ASP A 1 84 ? 6.360 -9.013 3.050 1.00 93.75 84 ASP A O 1
ATOM 623 N N . ARG A 1 85 ? 6.926 -9.003 0.873 1.00 91.31 85 ARG A N 1
ATOM 624 C CA . ARG A 1 85 ? 6.107 -7.821 0.548 1.00 91.31 85 ARG A CA 1
ATOM 625 C C . ARG A 1 85 ? 4.630 -8.058 0.810 1.00 91.31 85 ARG A C 1
ATOM 627 O O . ARG A 1 85 ? 3.983 -7.204 1.412 1.00 91.31 85 ARG A O 1
ATOM 634 N N . LEU A 1 86 ? 4.104 -9.224 0.434 1.00 94.38 86 LEU A N 1
ATOM 635 C CA . LEU A 1 86 ? 2.716 -9.590 0.729 1.00 94.38 86 LEU A CA 1
ATOM 636 C C . LEU A 1 86 ? 2.437 -9.588 2.239 1.00 94.38 86 LEU A C 1
ATOM 638 O O . LEU A 1 86 ? 1.400 -9.083 2.676 1.00 94.38 86 LEU A O 1
ATOM 642 N N . ARG A 1 87 ? 3.376 -10.096 3.051 1.00 94.19 87 ARG A N 1
ATOM 643 C CA . ARG A 1 87 ? 3.263 -10.073 4.518 1.00 94.19 87 ARG A CA 1
ATOM 644 C C . ARG A 1 87 ? 3.242 -8.644 5.063 1.00 94.19 87 ARG A C 1
ATOM 646 O O . ARG A 1 87 ? 2.447 -8.357 5.958 1.00 94.19 87 ARG A O 1
ATOM 653 N N . VAL A 1 88 ? 4.090 -7.761 4.532 1.00 90.75 88 VAL A N 1
ATOM 654 C CA . VAL A 1 88 ? 4.137 -6.342 4.921 1.00 90.75 88 VAL A CA 1
ATOM 655 C C . VAL A 1 88 ? 2.827 -5.640 4.571 1.00 90.75 88 VAL A C 1
ATOM 657 O O . VAL A 1 88 ? 2.231 -5.027 5.454 1.00 90.75 88 VAL A O 1
ATOM 660 N N . ILE A 1 89 ? 2.329 -5.795 3.340 1.00 93.19 89 ILE A N 1
ATOM 661 C CA . ILE A 1 89 ? 1.048 -5.222 2.893 1.00 93.19 89 ILE A CA 1
ATOM 662 C C . ILE A 1 89 ? -0.084 -5.650 3.839 1.00 93.19 89 ILE A C 1
ATOM 664 O O . ILE A 1 89 ? -0.777 -4.803 4.399 1.00 93.19 89 ILE A O 1
ATOM 668 N N . ALA A 1 90 ? -0.196 -6.950 4.129 1.00 93.25 90 ALA A N 1
ATOM 669 C CA . ALA A 1 90 ? -1.229 -7.477 5.024 1.00 93.25 90 ALA A CA 1
ATOM 670 C C . ALA A 1 90 ? -1.093 -6.994 6.483 1.00 93.25 90 ALA A C 1
ATOM 672 O O . ALA A 1 90 ? -2.078 -6.929 7.225 1.00 93.25 90 ALA A O 1
ATOM 673 N N . ALA A 1 91 ? 0.123 -6.699 6.949 1.00 90.50 91 ALA A N 1
ATOM 674 C CA . ALA A 1 91 ? 0.340 -6.103 8.266 1.00 90.50 91 ALA A CA 1
ATOM 675 C C . ALA A 1 91 ? -0.086 -4.629 8.289 1.00 90.50 91 ALA A C 1
ATOM 677 O O . ALA A 1 91 ? -0.777 -4.215 9.220 1.00 90.50 91 ALA A O 1
ATOM 678 N N . MET A 1 92 ? 0.268 -3.869 7.251 1.00 90.31 92 MET A N 1
ATOM 679 C CA . MET A 1 92 ? -0.116 -2.465 7.119 1.00 90.31 92 MET A CA 1
ATOM 680 C C . MET A 1 92 ? -1.632 -2.303 7.026 1.00 90.31 92 MET A C 1
ATOM 682 O O . MET A 1 92 ? -2.185 -1.475 7.737 1.00 90.31 92 MET A O 1
ATOM 686 N N . GLU A 1 93 ? -2.327 -3.133 6.245 1.00 92.81 93 GLU A N 1
ATOM 687 C CA . GLU A 1 93 ? -3.792 -3.086 6.162 1.00 92.81 93 GLU A CA 1
ATOM 688 C C . GLU A 1 93 ? -4.462 -3.285 7.524 1.00 92.81 93 GLU A C 1
ATOM 690 O O . GLU A 1 93 ? -5.400 -2.567 7.866 1.00 92.81 93 GLU A O 1
ATOM 695 N N . ARG A 1 94 ? -3.967 -4.231 8.331 1.00 90.44 94 ARG A N 1
ATOM 696 C CA . ARG A 1 94 ? -4.486 -4.453 9.687 1.00 90.44 94 ARG A CA 1
ATOM 697 C C . ARG A 1 94 ? -4.246 -3.253 10.596 1.00 90.44 94 ARG A C 1
ATOM 699 O O . ARG A 1 94 ? -5.151 -2.882 11.336 1.00 90.44 94 ARG A O 1
ATOM 706 N N . LEU A 1 95 ? -3.058 -2.650 10.533 1.00 88.25 95 LEU A N 1
ATOM 707 C CA . LEU A 1 95 ? -2.729 -1.457 11.317 1.00 88.25 95 LEU A CA 1
ATOM 708 C C . LEU A 1 95 ? -3.620 -0.275 10.935 1.00 88.25 95 LEU A C 1
ATOM 710 O O . LEU A 1 95 ? -4.212 0.344 11.809 1.00 88.25 95 LEU A O 1
ATOM 714 N N . VAL A 1 96 ? -3.753 -0.007 9.638 1.00 89.00 96 VAL A N 1
ATOM 715 C CA . VAL A 1 96 ? -4.555 1.097 9.101 1.00 89.00 96 VAL A CA 1
ATOM 716 C C . VAL A 1 96 ? -6.026 0.942 9.482 1.00 89.00 96 VAL A C 1
ATOM 718 O O . VAL A 1 96 ? -6.635 1.881 9.986 1.00 89.00 96 VAL A O 1
ATOM 721 N N . ARG A 1 97 ? -6.591 -0.261 9.322 1.00 88.31 97 ARG A N 1
ATOM 722 C CA . ARG A 1 97 ? -7.976 -0.544 9.731 1.00 88.31 97 ARG A CA 1
ATOM 723 C C . ARG A 1 97 ? -8.173 -0.438 11.243 1.00 88.31 97 ARG A C 1
ATOM 725 O O . ARG A 1 97 ? -9.219 0.024 11.677 1.00 88.31 97 ARG A O 1
ATOM 732 N N . GLY A 1 98 ? -7.184 -0.854 12.034 1.00 83.25 98 GLY A N 1
ATOM 733 C CA . GLY A 1 98 ? -7.211 -0.700 13.488 1.00 83.25 98 GLY A CA 1
ATOM 734 C C . GLY A 1 98 ? -7.137 0.764 13.929 1.00 83.25 98 GLY A C 1
ATOM 735 O O . GLY A 1 98 ? -7.847 1.148 14.849 1.00 83.25 98 GLY A O 1
ATOM 736 N N . ALA A 1 99 ? -6.326 1.578 13.251 1.00 78.38 99 ALA A N 1
ATOM 737 C CA . ALA A 1 99 ? -6.186 3.005 13.530 1.00 78.38 99 ALA A CA 1
ATOM 738 C C . ALA A 1 99 ? -7.438 3.806 13.144 1.00 78.38 99 ALA A C 1
ATOM 740 O O . ALA A 1 99 ? -7.824 4.700 13.879 1.00 78.38 99 ALA A O 1
ATOM 741 N N . ALA A 1 100 ? -8.101 3.458 12.037 1.00 69.19 100 ALA A N 1
ATOM 742 C CA . ALA A 1 100 ? -9.346 4.108 11.618 1.00 69.19 100 ALA A CA 1
ATOM 743 C C . ALA A 1 100 ? -10.548 3.805 12.538 1.00 69.19 100 ALA A C 1
ATOM 745 O O . ALA A 1 100 ? -11.562 4.493 12.468 1.00 69.19 100 ALA A O 1
ATOM 746 N N . ALA A 1 101 ? -10.465 2.751 13.355 1.00 67.75 101 ALA A N 1
ATOM 747 C CA . ALA A 1 101 ? -11.513 2.358 14.298 1.00 67.75 101 ALA A CA 1
ATOM 748 C C . ALA A 1 101 ? -11.324 2.944 15.713 1.00 67.75 101 ALA A C 1
ATOM 750 O O . ALA A 1 101 ? -12.180 2.708 16.570 1.00 67.75 101 ALA A O 1
ATOM 751 N N . ALA A 1 102 ? -10.205 3.632 15.963 1.00 57.00 102 ALA A N 1
ATOM 752 C CA . ALA A 1 102 ? -9.839 4.240 17.244 1.00 57.00 102 ALA A CA 1
ATOM 753 C C . ALA A 1 102 ? -10.195 5.732 17.272 1.00 57.00 102 ALA A C 1
ATOM 755 O O . ALA A 1 102 ? -10.579 6.203 18.367 1.00 57.00 102 ALA A O 1
#

pLDDT: mean 81.69, std 13.78, range [36.81, 95.31]

Nearest PDB structures (foldseek):
  3fau-assembly2_A  TM=7.869E-01  e=3.717E+00  Homo sapiens
  7zs9-assembly1_5  TM=6.424E-01  e=6.398E+00  Saccharomyces cerevisiae
  1x6o-assembly1_A  TM=3.293E-01  e=6.398E+00  Leishmania braziliensis

Secondary structure (DSSP, 8-state):
---------EEEEEEPPTTS-SPPEEEEEETT--EEEEEE--TTTHHHHHHHHHHTT---EE-SSSEEEEEHHHHHHHTTT-HHHHHH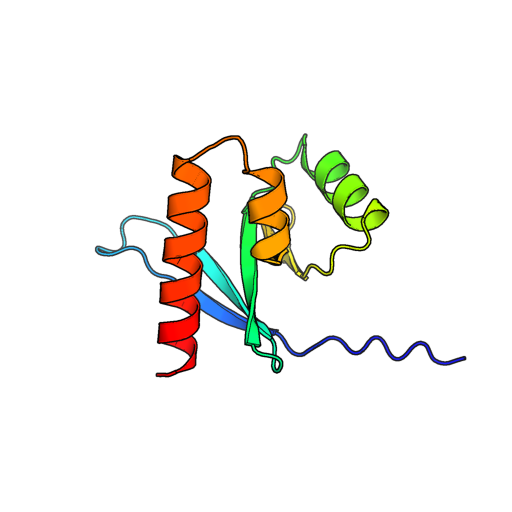HHHHHHHHHHHHT-

Mean predicted aligned error: 7.08 Å

Foldseek 3Di:
DPPPPPPQDWDKDWAADPPNPDDTFIWTAGPVGFTWGKDFADLVRNVVVVVVCVVVVFDWADPDPGIITTGLVVVCVVCVVPPVSNVVSVVVSVVRSVVVVD

Radius of gyration: 14.16 Å; Cα contacts (8 Å, |Δi|>4): 128; chains: 1; bounding box: 35×31×38 Å

Solvent-accessible surface area (backbone atoms only — not comparable to full-atom values): 6089 Å² total; per-residue (Å²): 131,86,77,77,74,77,72,66,64,59,50,74,42,79,45,69,46,89,86,66,81,49,78,70,41,60,32,31,36,32,87,90,68,50,49,26,37,63,42,80,34,52,85,91,48,31,64,61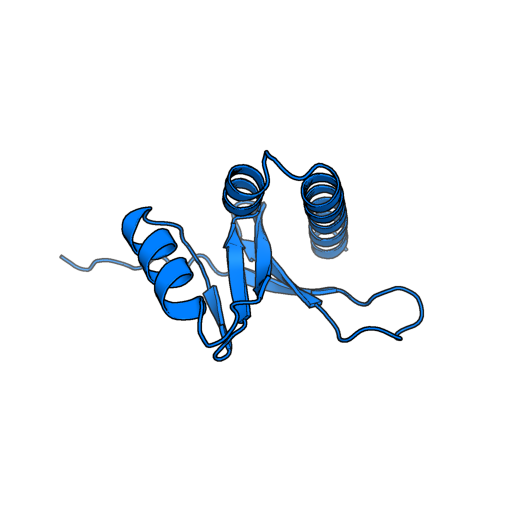,54,50,50,49,33,60,76,68,67,54,71,66,48,80,80,51,100,41,35,32,31,34,41,45,69,57,56,43,64,76,32,72,90,35,74,66,57,44,52,48,52,57,48,50,52,52,52,53,57,53,59,75,74,107

Sequence (102 aa):
MDSEHSEEDLHLIELQAPGGLAPPLQAGVSASGLVYLRGDLHPLGSATALIKAAREHVPYAALGAVNVLFPADWLRGECLHDADRLRVIAAMERLVRGAAAA